Protein AF-P21145-2-F1 (afdb_monomer)

Structure (mmCIF, N/CA/C/O backbone):
data_AF-P21145-2-F1
#
_entry.id   AF-P21145-2-F1
#
loop_
_atom_site.group_PDB
_atom_site.id
_atom_site.type_symbol
_atom_site.label_atom_id
_atom_site.label_alt_id
_atom_site.label_comp_id
_atom_site.label_asym_id
_atom_site.label_entity_id
_atom_site.label_seq_id
_atom_site.pdbx_PDB_ins_code
_atom_site.Cartn_x
_atom_site.Cartn_y
_atom_site.Cartn_z
_atom_site.occupancy
_atom_site.B_iso_or_equiv
_atom_site.auth_seq_id
_atom_site.auth_comp_id
_atom_site.auth_asym_id
_atom_site.auth_atom_id
_atom_site.pdbx_PDB_model_num
ATOM 1 N N . MET A 1 1 ? 45.475 19.733 -25.973 1.00 41.06 1 MET A N 1
ATOM 2 C CA . MET A 1 1 ? 44.174 19.385 -26.577 1.00 41.06 1 MET A CA 1
ATOM 3 C C . MET A 1 1 ? 43.557 18.283 -25.735 1.00 41.06 1 MET A C 1
ATOM 5 O O . MET A 1 1 ? 43.941 17.135 -25.877 1.00 41.06 1 MET A O 1
ATOM 9 N N . ALA A 1 2 ? 42.701 18.649 -24.785 1.00 37.03 2 ALA A N 1
ATOM 10 C CA . ALA A 1 2 ? 41.871 17.708 -24.042 1.00 37.03 2 ALA A CA 1
ATOM 11 C C . ALA A 1 2 ? 40.436 18.191 -24.229 1.00 37.03 2 ALA A C 1
ATOM 13 O O . ALA A 1 2 ? 40.135 19.336 -23.889 1.00 37.03 2 ALA A O 1
ATOM 14 N N . PRO A 1 3 ? 39.598 17.382 -24.880 1.00 44.47 3 PRO A N 1
ATOM 15 C CA . PRO A 1 3 ? 38.417 16.968 -24.147 1.00 44.47 3 PRO A CA 1
ATOM 16 C C . PRO A 1 3 ? 38.019 15.533 -24.494 1.00 44.47 3 PRO A C 1
ATOM 18 O O . PRO A 1 3 ? 37.761 15.193 -25.641 1.00 44.47 3 PRO A O 1
ATOM 21 N N . ALA A 1 4 ? 37.902 14.713 -23.465 1.00 48.12 4 ALA A N 1
ATOM 22 C CA . ALA A 1 4 ? 36.873 13.693 -23.396 1.00 48.12 4 ALA A CA 1
ATOM 23 C C . ALA A 1 4 ? 36.719 13.375 -21.913 1.00 48.12 4 ALA A C 1
ATOM 25 O O . ALA A 1 4 ? 37.253 12.394 -21.403 1.00 48.12 4 ALA A O 1
ATOM 26 N N . ALA A 1 5 ? 36.012 14.255 -21.200 1.00 48.78 5 ALA A N 1
ATOM 27 C CA . ALA A 1 5 ? 35.275 13.797 -20.040 1.00 48.78 5 ALA A CA 1
ATOM 28 C C . ALA A 1 5 ? 34.257 12.806 -20.603 1.00 48.78 5 ALA A C 1
ATOM 30 O O . ALA A 1 5 ? 33.188 13.203 -21.063 1.00 48.78 5 ALA A O 1
ATOM 31 N N . ALA A 1 6 ? 34.653 11.533 -20.676 1.00 48.62 6 ALA A N 1
ATOM 32 C CA . ALA A 1 6 ? 33.723 10.441 -20.831 1.00 48.62 6 ALA A CA 1
ATOM 33 C C . ALA A 1 6 ? 32.781 10.591 -19.646 1.00 48.62 6 ALA A C 1
ATOM 35 O O . ALA A 1 6 ? 33.123 10.284 -18.504 1.00 48.62 6 ALA A O 1
ATOM 36 N N . THR A 1 7 ? 31.641 11.213 -19.922 1.00 48.59 7 THR A N 1
ATOM 37 C CA . THR A 1 7 ? 30.476 11.227 -19.066 1.00 48.59 7 THR A CA 1
ATOM 38 C C . THR A 1 7 ? 30.166 9.753 -18.932 1.00 48.59 7 THR A C 1
ATOM 40 O O . THR A 1 7 ? 29.591 9.145 -19.833 1.00 48.59 7 THR A O 1
ATOM 43 N N . GLY A 1 8 ? 30.705 9.144 -17.876 1.00 44.09 8 GLY A N 1
ATOM 44 C CA . GLY A 1 8 ? 30.305 7.833 -17.427 1.00 44.09 8 GLY A CA 1
ATOM 45 C C . GLY A 1 8 ? 28.841 7.998 -17.106 1.00 44.09 8 GLY A C 1
ATOM 46 O O . GLY A 1 8 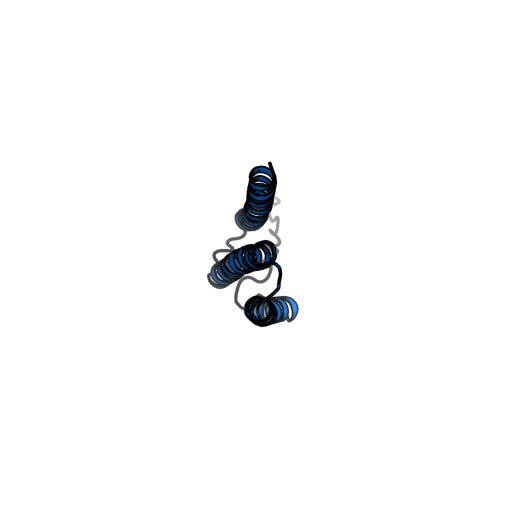? 28.490 8.423 -16.009 1.00 44.09 8 GLY A O 1
ATOM 47 N N . GLY A 1 9 ? 28.011 7.800 -18.127 1.00 46.50 9 GLY A N 1
ATOM 48 C CA . GLY A 1 9 ? 26.595 7.613 -17.988 1.00 46.50 9 GLY A CA 1
ATOM 49 C C . GLY A 1 9 ? 26.480 6.410 -17.087 1.00 46.50 9 GLY A C 1
ATOM 50 O O . GLY A 1 9 ? 26.523 5.272 -17.540 1.00 46.50 9 GLY A O 1
ATOM 51 N N . SER A 1 10 ? 26.395 6.677 -15.792 1.00 46.47 10 SER A N 1
ATOM 52 C CA . SER A 1 10 ? 25.799 5.782 -14.828 1.00 46.47 10 SER A CA 1
ATOM 53 C C . SER A 1 10 ? 24.318 5.746 -15.181 1.00 46.47 10 SER A C 1
ATOM 55 O O . SER A 1 10 ? 23.477 6.288 -14.470 1.00 46.47 10 SER A O 1
ATOM 57 N N . THR A 1 11 ? 24.002 5.183 -16.347 1.00 48.88 11 THR A N 1
ATOM 58 C CA . THR A 1 11 ? 22.667 4.763 -16.728 1.00 48.88 11 THR A CA 1
ATOM 59 C C . THR A 1 11 ? 22.370 3.591 -15.812 1.00 48.88 11 THR A C 1
ATOM 61 O O . THR A 1 11 ? 22.582 2.428 -16.142 1.00 48.88 11 THR A O 1
ATOM 64 N N . LEU A 1 12 ? 21.949 3.926 -14.592 1.00 49.00 12 LEU A N 1
ATOM 65 C CA . LEU A 1 12 ? 21.184 3.023 -13.751 1.00 49.00 12 LEU A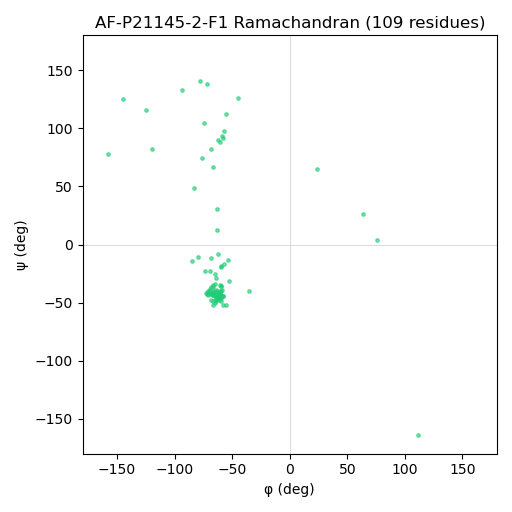 CA 1
ATOM 66 C C . LEU A 1 12 ? 20.116 2.408 -14.667 1.00 49.00 12 LEU A C 1
ATOM 68 O O . LEU A 1 12 ? 19.462 3.170 -15.388 1.00 49.00 12 LEU A O 1
ATOM 72 N N . PRO A 1 13 ? 20.008 1.070 -14.740 1.00 42.84 13 PRO A N 1
ATOM 73 C CA . PRO A 1 13 ? 19.173 0.413 -15.733 1.00 42.84 13 PRO A CA 1
ATOM 74 C C . PRO A 1 13 ? 17.744 0.951 -15.638 1.00 42.84 13 PRO A C 1
ATOM 76 O O . PRO A 1 13 ? 17.060 0.769 -14.634 1.00 42.84 13 PRO A O 1
ATOM 79 N N . SER A 1 14 ? 17.333 1.667 -16.682 1.00 49.34 14 SER A N 1
ATOM 80 C CA . SER A 1 14 ? 16.024 2.286 -16.819 1.00 49.34 14 SER A CA 1
ATOM 81 C C . SER A 1 14 ? 15.090 1.331 -17.564 1.00 49.34 14 SER A C 1
ATOM 83 O O . SER A 1 14 ? 15.454 0.739 -18.580 1.00 49.34 14 SER A O 1
ATOM 85 N N . GLY A 1 15 ? 13.876 1.150 -17.042 1.00 56.75 15 GLY A N 1
ATOM 86 C CA . GLY A 1 15 ? 12.828 0.333 -17.658 1.00 56.75 15 GLY A CA 1
ATOM 87 C C . GLY A 1 15 ? 12.491 -0.947 -16.891 1.00 56.75 15 GLY A C 1
ATOM 88 O O . GLY A 1 15 ? 12.836 -1.114 -15.723 1.00 56.75 15 GLY A O 1
ATOM 89 N N . PHE A 1 16 ? 11.809 -1.870 -17.577 1.00 50.19 16 PHE A N 1
A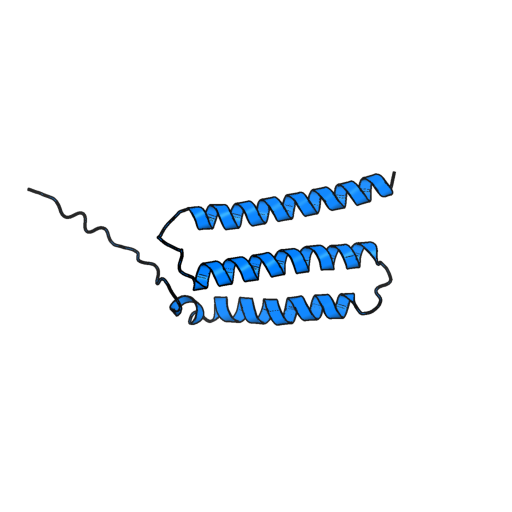TOM 90 C CA . PHE A 1 16 ? 11.267 -3.132 -17.041 1.00 50.19 16 PHE A CA 1
ATOM 91 C C . PHE A 1 16 ? 12.301 -4.016 -16.308 1.00 50.19 16 PHE A C 1
ATOM 93 O O . PHE A 1 16 ? 11.933 -4.947 -15.599 1.00 50.19 16 PHE A O 1
ATOM 100 N N . SER A 1 17 ? 13.599 -3.723 -16.453 1.00 53.72 17 SER A N 1
ATOM 101 C CA . SER A 1 17 ? 14.679 -4.437 -15.774 1.00 53.72 17 SER A CA 1
ATOM 102 C C . SER A 1 17 ? 14.658 -4.276 -14.253 1.00 53.72 17 SER A C 1
ATOM 104 O O . SER A 1 17 ? 15.137 -5.177 -13.569 1.00 53.72 17 SER A O 1
ATOM 106 N N . VAL A 1 18 ? 14.098 -3.203 -13.686 1.00 56.75 18 VAL A N 1
ATOM 107 C CA . VAL A 1 18 ? 14.011 -3.100 -12.215 1.00 56.75 18 VAL A CA 1
ATOM 108 C C . VAL A 1 18 ? 12.945 -4.028 -11.621 1.00 56.75 18 VAL A C 1
ATOM 110 O O . VAL A 1 18 ? 13.173 -4.551 -10.532 1.00 56.75 18 VAL A O 1
ATOM 113 N N . PHE A 1 19 ? 11.934 -4.449 -12.395 1.00 52.31 19 PHE A N 1
ATOM 114 C CA . PHE A 1 19 ? 11.061 -5.572 -12.006 1.00 52.31 19 PHE A CA 1
ATOM 115 C C . PHE A 1 19 ? 11.767 -6.938 -12.000 1.00 52.31 19 PHE A C 1
ATOM 117 O O . PHE A 1 19 ? 11.211 -7.902 -11.480 1.00 52.31 19 PHE A O 1
ATOM 124 N N . THR A 1 20 ? 12.983 -7.059 -12.551 1.00 52.69 20 THR A N 1
ATOM 125 C CA . THR A 1 20 ? 13.777 -8.296 -12.395 1.00 52.69 20 THR A CA 1
ATOM 126 C C . THR A 1 20 ? 14.575 -8.313 -11.098 1.00 52.69 20 THR A C 1
ATOM 128 O O . THR A 1 20 ? 15.040 -9.373 -10.676 1.00 52.69 20 THR A O 1
ATOM 131 N N . THR A 1 21 ? 14.707 -7.166 -10.421 1.00 62.38 21 THR A N 1
ATOM 132 C CA . THR A 1 21 ? 15.243 -7.176 -9.068 1.00 62.38 21 THR A CA 1
ATOM 133 C C . THR A 1 21 ? 14.154 -7.724 -8.154 1.00 62.38 21 THR A C 1
ATOM 135 O O . THR A 1 21 ? 13.176 -7.056 -7.836 1.00 62.38 21 THR A O 1
ATOM 138 N N . LEU A 1 22 ? 14.336 -8.978 -7.734 1.00 65.62 22 LEU A N 1
ATOM 139 C CA . LEU A 1 22 ? 13.522 -9.653 -6.721 1.00 65.62 22 LEU A CA 1
ATOM 140 C C . LEU A 1 22 ? 13.017 -8.748 -5.573 1.00 65.62 22 LEU A C 1
ATOM 142 O O . LEU A 1 22 ? 11.859 -8.927 -5.199 1.00 65.62 22 LEU A O 1
ATOM 146 N N . PRO A 1 23 ? 13.789 -7.785 -5.014 1.00 63.44 23 PRO A N 1
ATOM 147 C CA . PRO A 1 23 ? 13.276 -6.911 -3.955 1.00 63.44 23 PRO A CA 1
ATOM 148 C C . PRO A 1 23 ? 12.078 -6.033 -4.352 1.00 63.44 23 PRO A C 1
ATOM 150 O O . PRO A 1 23 ? 11.155 -5.920 -3.551 1.00 63.44 23 PRO A O 1
ATOM 153 N N . ASP A 1 24 ? 12.052 -5.438 -5.548 1.00 70.50 24 ASP A N 1
ATOM 154 C CA . ASP A 1 24 ? 10.953 -4.541 -5.956 1.00 70.50 24 ASP A CA 1
ATOM 155 C C . ASP A 1 24 ? 9.661 -5.334 -6.199 1.00 70.50 24 ASP A C 1
ATOM 157 O O . ASP A 1 24 ? 8.580 -4.966 -5.735 1.00 70.50 24 ASP A O 1
ATOM 161 N N . LEU A 1 25 ? 9.798 -6.511 -6.824 1.00 71.12 25 LEU A N 1
ATOM 162 C CA . LEU A 1 25 ? 8.679 -7.415 -7.072 1.00 71.12 25 LEU A CA 1
ATOM 163 C C . LEU A 1 25 ? 8.099 -7.997 -5.769 1.00 71.12 25 LEU A C 1
ATOM 165 O O . LEU A 1 25 ? 6.882 -8.105 -5.617 1.00 71.12 25 LEU A O 1
ATOM 169 N N . LEU A 1 26 ? 8.950 -8.369 -4.810 1.00 74.81 26 LEU A N 1
ATOM 170 C CA . LEU A 1 26 ? 8.481 -8.847 -3.509 1.00 74.81 26 LEU A CA 1
ATOM 171 C C . LEU A 1 26 ? 7.824 -7.730 -2.702 1.00 74.81 26 LEU A C 1
ATOM 173 O O . LEU A 1 26 ? 6.817 -7.989 -2.051 1.00 74.81 26 LEU A O 1
ATOM 177 N N . PHE A 1 27 ? 8.335 -6.499 -2.781 1.00 74.31 27 PHE A N 1
ATOM 178 C CA . PHE A 1 27 ? 7.719 -5.364 -2.103 1.00 74.31 27 PHE A CA 1
ATOM 179 C C . PHE A 1 27 ? 6.316 -5.091 -2.642 1.00 74.31 27 PHE A C 1
ATOM 181 O O . PHE A 1 27 ? 5.402 -4.913 -1.847 1.00 74.31 27 PHE A O 1
ATOM 188 N N . ILE A 1 28 ? 6.101 -5.138 -3.964 1.00 73.56 28 ILE A N 1
ATOM 189 C CA . ILE A 1 28 ? 4.751 -4.975 -4.521 1.00 73.56 28 ILE A CA 1
ATOM 190 C C . ILE A 1 28 ? 3.834 -6.142 -4.157 1.00 73.56 28 ILE A C 1
ATOM 192 O O . ILE A 1 28 ? 2.697 -5.902 -3.766 1.00 73.56 28 ILE A O 1
ATOM 196 N N . PHE A 1 29 ? 4.294 -7.394 -4.212 1.00 75.50 29 PHE A N 1
ATOM 197 C CA . PHE A 1 29 ? 3.454 -8.523 -3.804 1.00 75.50 29 PHE A CA 1
ATOM 198 C C . PHE A 1 29 ? 3.076 -8.449 -2.323 1.00 75.50 29 PHE A C 1
ATOM 200 O O . PHE A 1 29 ? 1.895 -8.568 -1.999 1.00 75.50 29 PHE A O 1
ATOM 207 N N . GLU A 1 30 ? 4.039 -8.185 -1.441 1.00 80.00 30 GLU A N 1
ATOM 208 C CA . GLU A 1 30 ? 3.799 -7.947 -0.013 1.00 80.00 30 GLU A CA 1
ATOM 209 C C . GLU A 1 30 ? 2.869 -6.752 0.193 1.00 80.00 30 GLU A C 1
ATOM 211 O O . GLU A 1 30 ? 2.006 -6.764 1.058 1.00 80.00 30 GLU A O 1
ATOM 216 N N . PHE A 1 31 ? 2.975 -5.723 -0.639 1.00 72.94 31 PHE A N 1
ATOM 217 C CA . PHE A 1 31 ? 2.138 -4.546 -0.518 1.00 72.94 31 PHE A CA 1
ATOM 218 C C . PHE A 1 31 ? 0.688 -4.791 -0.961 1.00 72.94 31 PHE A C 1
ATOM 220 O O . PHE A 1 31 ? -0.245 -4.358 -0.284 1.00 72.94 31 PHE A O 1
ATOM 227 N N . ILE A 1 32 ? 0.471 -5.523 -2.059 1.00 79.50 32 ILE A N 1
ATOM 228 C CA . ILE A 1 32 ? -0.873 -5.917 -2.496 1.00 79.50 32 ILE A CA 1
ATOM 229 C C . ILE A 1 32 ? -1.487 -6.887 -1.481 1.00 79.50 32 ILE A C 1
ATOM 231 O O . ILE A 1 32 ? -2.588 -6.640 -0.995 1.00 79.50 32 ILE A O 1
ATOM 235 N N . PHE A 1 33 ? -0.795 -7.968 -1.118 1.00 80.00 33 PHE A N 1
ATOM 236 C CA . PHE A 1 33 ? -1.341 -8.967 -0.195 1.00 80.00 33 PHE A CA 1
ATOM 237 C C . PHE A 1 33 ? -1.426 -8.451 1.248 1.00 80.00 33 PHE A C 1
ATOM 239 O O . PHE A 1 33 ? -2.455 -8.630 1.895 1.00 80.00 33 PHE A O 1
ATOM 246 N N . GLY A 1 34 ? -0.401 -7.754 1.732 1.00 79.88 34 GLY A N 1
ATOM 247 C CA . GLY A 1 34 ? -0.336 -7.137 3.057 1.00 79.88 34 GLY A CA 1
ATOM 248 C C . GLY A 1 34 ? -1.306 -5.964 3.217 1.00 79.88 34 GLY A C 1
ATOM 249 O O . GLY A 1 34 ? -2.026 -5.877 4.209 1.00 79.88 34 GLY A O 1
ATOM 250 N N . GLY A 1 35 ? -1.419 -5.095 2.210 1.00 74.44 35 GLY A N 1
ATOM 251 C CA . GLY A 1 35 ? -2.398 -4.006 2.210 1.00 74.44 35 GLY A CA 1
ATOM 252 C C . GLY A 1 35 ? -3.836 -4.527 2.210 1.00 74.44 35 GLY A C 1
ATOM 253 O O . GLY A 1 35 ? -4.653 -4.096 3.024 1.00 74.44 35 GLY A O 1
ATOM 254 N N . LEU A 1 36 ? -4.145 -5.505 1.351 1.00 71.06 36 LEU A N 1
ATOM 255 C CA . LEU A 1 36 ? -5.475 -6.117 1.294 1.00 71.06 36 LEU A CA 1
ATOM 256 C C . LEU A 1 36 ? -5.805 -6.913 2.557 1.00 71.06 36 LEU A C 1
ATOM 258 O O . LEU A 1 36 ? -6.935 -6.828 3.039 1.00 71.06 36 LEU A O 1
ATOM 262 N N . VAL A 1 37 ? -4.847 -7.657 3.124 1.00 77.75 37 VAL A N 1
ATOM 263 C CA . VAL A 1 37 ? -5.092 -8.398 4.367 1.00 77.75 37 VAL A CA 1
ATOM 264 C C . VAL A 1 37 ? -5.316 -7.439 5.529 1.00 77.75 37 VAL A C 1
ATOM 266 O O . VAL A 1 37 ? -6.201 -7.691 6.333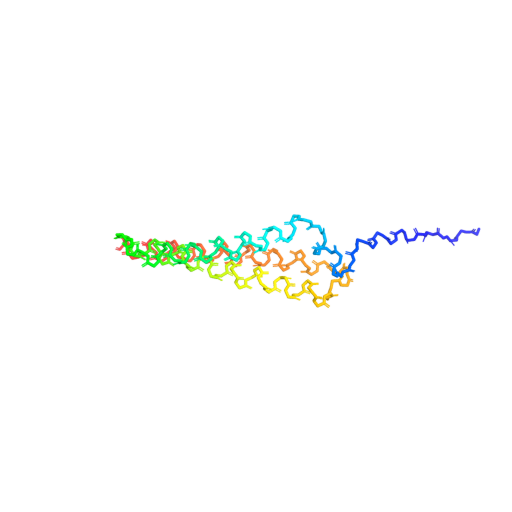 1.00 77.75 37 VAL A O 1
ATOM 269 N N . TRP A 1 38 ? -4.618 -6.301 5.598 1.00 76.12 38 TRP A N 1
ATOM 270 C CA . TRP A 1 38 ? -4.881 -5.287 6.627 1.00 76.12 38 TRP A CA 1
ATOM 271 C C . TRP A 1 38 ? -6.248 -4.629 6.459 1.00 76.12 38 TRP A C 1
ATOM 273 O O . TRP A 1 38 ? -6.922 -4.370 7.454 1.00 76.12 38 TRP A O 1
ATOM 283 N N . ILE A 1 39 ? -6.703 -4.448 5.218 1.00 72.19 39 ILE A N 1
ATOM 284 C CA . ILE A 1 39 ? -8.056 -3.970 4.915 1.00 72.19 39 ILE A CA 1
ATOM 285 C C . ILE A 1 39 ? -9.125 -4.990 5.330 1.00 72.19 39 ILE A C 1
ATOM 287 O O . ILE A 1 39 ? -10.131 -4.627 5.946 1.00 72.19 39 ILE A O 1
ATOM 291 N N . LEU A 1 40 ? -8.899 -6.275 5.054 1.00 72.81 40 LEU A N 1
ATOM 292 C CA . LEU A 1 40 ? -9.792 -7.365 5.456 1.00 72.81 40 LEU A CA 1
ATOM 293 C C . LEU A 1 40 ? -9.808 -7.573 6.975 1.00 72.81 40 LEU A C 1
ATOM 295 O O . LEU A 1 40 ? -10.879 -7.735 7.558 1.00 72.81 40 LEU A O 1
ATOM 299 N N . VAL A 1 41 ? -8.644 -7.519 7.626 1.00 75.25 41 VAL A N 1
ATOM 300 C CA . VAL A 1 41 ? -8.508 -7.610 9.088 1.00 75.25 41 VAL A CA 1
ATOM 301 C C . VAL A 1 41 ? -9.195 -6.424 9.751 1.00 75.25 41 VAL A C 1
ATOM 303 O O . VAL A 1 41 ? -9.928 -6.612 10.716 1.00 75.25 41 VAL A O 1
ATOM 306 N N . ALA A 1 42 ? -9.066 -5.212 9.212 1.00 66.62 42 ALA A N 1
ATOM 307 C CA . ALA A 1 42 ? -9.854 -4.087 9.692 1.00 66.62 42 ALA A CA 1
ATOM 308 C C . ALA A 1 42 ? -11.358 -4.354 9.529 1.00 66.62 42 ALA A C 1
ATOM 310 O O . ALA A 1 42 ? -12.118 -4.120 10.458 1.00 66.62 42 ALA A O 1
ATOM 311 N N . SER A 1 43 ? -11.810 -4.915 8.404 1.00 68.50 43 SER A N 1
ATOM 312 C CA . SER A 1 43 ? -13.227 -5.264 8.224 1.00 68.50 43 SER A CA 1
ATOM 313 C C . SER A 1 43 ? -13.761 -6.267 9.260 1.00 68.50 43 SER A C 1
ATOM 315 O O . SER A 1 43 ? -14.978 -6.344 9.445 1.00 68.50 43 SER A O 1
ATOM 317 N N . SER A 1 44 ? -12.897 -7.013 9.960 1.00 73.12 44 SER A N 1
ATOM 318 C CA . SER A 1 44 ? -13.295 -7.865 11.082 1.00 73.12 44 SER A CA 1
ATOM 319 C C . SER A 1 44 ? -13.566 -7.032 12.342 1.00 73.12 44 SER A C 1
ATOM 321 O O . SER A 1 44 ? -12.752 -6.994 13.249 1.00 73.12 4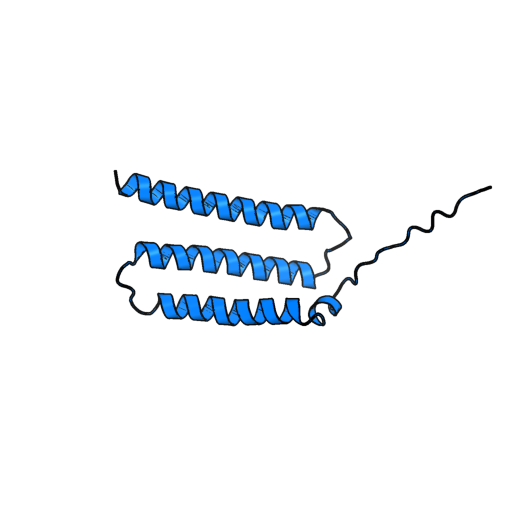4 SER A O 1
ATOM 323 N N . LEU A 1 45 ? -14.704 -6.323 12.368 1.00 64.62 45 LEU A N 1
ATOM 324 C CA . LEU A 1 45 ? -15.385 -5.764 13.555 1.00 64.62 45 LEU A CA 1
ATOM 325 C C . LEU A 1 45 ? -14.464 -5.529 14.779 1.00 64.62 45 LEU A C 1
ATOM 327 O O . LEU A 1 45 ? -14.617 -6.186 15.812 1.00 64.62 45 LEU A O 1
ATOM 331 N N . VAL A 1 46 ? -13.483 -4.623 14.679 1.00 64.06 46 VAL A N 1
ATOM 332 C CA . VAL A 1 46 ? -12.580 -4.344 15.805 1.00 64.06 46 VAL A CA 1
ATOM 333 C C . VAL A 1 46 ? -13.319 -3.444 16.808 1.00 64.06 46 VAL A C 1
ATOM 335 O O . VAL A 1 46 ? -14.012 -2.514 16.391 1.00 64.06 46 VAL A O 1
ATOM 338 N N . PRO A 1 47 ? -13.159 -3.641 18.133 1.00 70.44 47 PRO A N 1
ATOM 339 C CA . PRO A 1 47 ? -13.854 -2.847 19.155 1.00 70.44 47 PRO A CA 1
ATOM 340 C C . PRO A 1 47 ? -13.635 -1.322 19.088 1.00 70.44 47 PRO A C 1
ATOM 342 O O . PRO A 1 47 ? -14.392 -0.569 19.697 1.00 70.44 47 PRO A O 1
ATOM 345 N N . TRP A 1 48 ? -12.609 -0.849 18.368 1.00 70.44 48 TRP A N 1
ATOM 346 C CA . TRP A 1 48 ? -12.174 0.551 18.340 1.00 70.44 48 TRP A CA 1
ATOM 347 C C . TRP A 1 48 ? -12.257 1.148 16.920 1.00 70.44 48 TRP A C 1
ATOM 349 O O . TRP A 1 48 ? -11.238 1.237 16.226 1.00 70.44 48 TRP A O 1
ATOM 359 N N . PRO A 1 49 ? -13.442 1.613 16.474 1.00 72.50 49 PRO A N 1
ATOM 360 C CA . PRO A 1 49 ? -13.676 1.999 15.077 1.00 72.50 49 PRO A CA 1
ATOM 361 C C . PRO A 1 49 ? -12.839 3.199 14.607 1.00 72.50 49 PRO A C 1
ATOM 363 O O . PRO A 1 49 ? -12.501 3.287 13.429 1.00 72.50 49 PRO A O 1
ATOM 366 N N . LEU A 1 50 ? -12.460 4.115 15.507 1.00 71.50 50 LEU A N 1
ATOM 367 C CA . LEU A 1 50 ? -11.679 5.305 15.144 1.00 71.50 50 LEU A CA 1
ATOM 368 C C . LEU A 1 50 ? -10.226 4.962 14.776 1.00 71.50 50 LEU A C 1
ATOM 370 O O . LEU A 1 50 ? -9.710 5.454 13.776 1.00 71.50 50 LEU A O 1
ATOM 374 N N . VAL A 1 51 ? -9.582 4.090 15.558 1.00 75.44 51 VAL A N 1
ATOM 375 C CA . VAL A 1 51 ? -8.206 3.633 15.293 1.00 75.44 51 VAL A CA 1
ATOM 376 C C . VAL A 1 51 ? -8.181 2.728 14.067 1.00 75.44 51 VAL A C 1
ATOM 378 O O . VAL A 1 51 ? -7.299 2.852 13.224 1.00 75.44 51 VAL A O 1
ATOM 381 N N . GLN A 1 52 ? -9.187 1.865 13.928 1.00 76.31 52 GLN A N 1
ATOM 382 C CA . GLN A 1 52 ? -9.349 1.026 12.748 1.00 76.31 52 GLN A CA 1
ATOM 383 C C . GLN A 1 52 ? -9.492 1.874 11.473 1.00 76.31 52 GLN A C 1
ATOM 385 O O . GLN A 1 52 ? -8.767 1.650 10.507 1.00 76.31 52 GLN A O 1
ATOM 390 N N . GLY A 1 53 ? -10.367 2.887 11.480 1.00 78.06 53 GLY A N 1
ATOM 391 C CA . GLY A 1 53 ? -10.521 3.821 10.362 1.00 78.06 53 GLY A CA 1
ATOM 392 C C . GLY A 1 53 ? -9.238 4.597 10.050 1.00 78.06 53 GLY A C 1
ATOM 393 O O . GLY A 1 53 ? -8.936 4.835 8.883 1.00 78.06 53 GLY A O 1
ATOM 394 N N . TRP A 1 54 ? -8.448 4.933 11.072 1.00 76.75 54 TRP A N 1
ATOM 395 C CA . TRP A 1 54 ? -7.150 5.583 10.901 1.00 76.75 54 TRP A CA 1
ATOM 396 C C . TRP A 1 54 ? -6.130 4.692 10.185 1.00 76.75 54 TRP A C 1
ATOM 398 O O . TRP A 1 54 ? -5.541 5.117 9.192 1.00 76.75 54 TRP A O 1
ATOM 408 N N . VAL A 1 55 ? -5.963 3.447 10.641 1.00 78.44 55 VAL A N 1
ATOM 409 C CA . VAL A 1 55 ? -5.071 2.473 9.990 1.00 78.44 55 VAL A CA 1
ATOM 410 C C . VAL A 1 55 ? -5.494 2.272 8.536 1.00 78.44 55 VAL A C 1
ATOM 412 O O . VAL A 1 55 ? -4.662 2.351 7.639 1.00 78.44 55 VAL A O 1
ATOM 415 N N . MET A 1 56 ? -6.799 2.135 8.290 1.00 81.25 56 MET A N 1
ATOM 416 C CA . MET A 1 56 ? -7.361 2.003 6.946 1.00 81.25 56 MET A CA 1
ATOM 417 C C . MET A 1 56 ? -7.064 3.200 6.052 1.00 81.25 56 MET A C 1
ATOM 419 O O . MET A 1 56 ? -6.649 3.031 4.907 1.00 81.25 56 MET A O 1
ATOM 423 N N . PHE A 1 57 ? -7.248 4.411 6.571 1.00 80.75 57 PHE A N 1
ATOM 424 C CA . PHE A 1 57 ? -6.979 5.633 5.828 1.00 80.75 57 PHE A CA 1
ATOM 425 C C . PHE A 1 57 ? -5.501 5.724 5.419 1.00 80.75 57 PHE A C 1
ATOM 427 O O . PHE A 1 57 ? -5.196 5.967 4.249 1.00 80.75 57 PHE A O 1
ATOM 434 N N . VAL A 1 58 ? -4.583 5.478 6.362 1.00 80.69 58 VAL A N 1
ATOM 435 C CA . VAL A 1 58 ? -3.135 5.497 6.099 1.00 80.69 58 VAL A CA 1
ATOM 436 C C . VAL A 1 58 ? -2.753 4.417 5.087 1.00 80.69 58 VAL A C 1
ATOM 438 O O . VAL A 1 58 ? -2.002 4.699 4.154 1.00 80.69 58 VAL A O 1
ATOM 441 N N . SER A 1 59 ? -3.301 3.206 5.218 1.00 79.88 59 SER A N 1
ATOM 442 C CA . SER A 1 59 ? -3.045 2.102 4.289 1.00 79.88 59 SER A CA 1
ATOM 443 C C . SER A 1 59 ? -3.533 2.402 2.873 1.00 79.88 59 SER A C 1
ATOM 445 O O . SER A 1 59 ? -2.782 2.182 1.928 1.00 79.88 59 SER A O 1
ATOM 447 N N . VAL A 1 60 ? -4.740 2.951 2.703 1.00 78.88 60 VAL A N 1
ATOM 448 C CA . VAL A 1 60 ? -5.283 3.302 1.377 1.00 78.88 60 VAL A CA 1
ATOM 449 C C . VAL A 1 60 ? -4.480 4.427 0.728 1.00 78.88 60 VAL A C 1
ATOM 451 O O . VAL A 1 60 ? -4.155 4.337 -0.455 1.00 78.88 60 VAL A O 1
ATOM 454 N N . PHE A 1 61 ? -4.110 5.466 1.484 1.00 80.94 61 PHE A N 1
ATOM 455 C CA . PHE A 1 61 ? -3.277 6.547 0.953 1.00 80.94 61 PHE A CA 1
ATOM 456 C C . PHE A 1 61 ? -1.900 6.029 0.527 1.00 80.94 61 PHE A C 1
ATOM 458 O O . PHE A 1 61 ? -1.437 6.319 -0.578 1.00 80.94 61 PHE A O 1
ATOM 465 N N . CYS A 1 62 ? -1.286 5.196 1.370 1.00 78.94 62 CYS A N 1
ATOM 466 C CA . CYS A 1 62 ? -0.037 4.525 1.038 1.00 78.94 62 CYS A CA 1
ATOM 467 C C . CYS A 1 62 ? -0.180 3.640 -0.202 1.00 78.94 62 CYS A C 1
ATOM 469 O O . CYS A 1 62 ? 0.712 3.592 -1.047 1.00 78.94 62 CYS A O 1
ATOM 471 N N . PHE A 1 63 ? -1.343 3.014 -0.373 1.00 81.00 63 PHE A N 1
ATOM 472 C CA . PHE A 1 63 ? -1.621 2.143 -1.504 1.00 81.00 63 PHE A CA 1
ATOM 473 C C . PHE A 1 63 ? -1.726 2.853 -2.830 1.00 81.00 63 PHE A C 1
ATOM 475 O O . PHE A 1 63 ? -1.078 2.456 -3.804 1.00 81.00 63 PHE A O 1
ATOM 482 N N . VAL A 1 64 ? -2.482 3.941 -2.859 1.00 80.69 64 VAL A N 1
ATOM 483 C CA . VAL A 1 64 ? -2.589 4.777 -4.050 1.00 80.69 64 VAL A CA 1
ATOM 484 C C . VAL A 1 64 ? -1.224 5.359 -4.410 1.00 80.69 64 VAL A C 1
ATOM 486 O O . VAL A 1 64 ? -0.853 5.349 -5.583 1.00 80.69 64 VAL A O 1
ATOM 489 N N . ALA A 1 65 ? -0.447 5.809 -3.425 1.00 79.25 65 ALA A N 1
ATOM 490 C CA . ALA A 1 65 ? 0.865 6.391 -3.669 1.00 79.25 65 ALA A CA 1
ATOM 491 C C . ALA A 1 65 ? 1.882 5.379 -4.206 1.00 79.25 65 ALA A C 1
ATOM 493 O O . ALA A 1 65 ? 2.499 5.647 -5.233 1.00 79.25 65 ALA A O 1
ATOM 494 N N . THR A 1 66 ? 2.016 4.206 -3.582 1.00 77.12 66 THR A N 1
ATOM 495 C CA . THR A 1 66 ? 2.903 3.135 -4.068 1.00 77.12 66 THR A CA 1
ATOM 496 C C . THR A 1 66 ? 2.508 2.705 -5.478 1.00 77.12 66 THR A C 1
ATOM 498 O O . THR A 1 66 ? 3.361 2.627 -6.357 1.00 77.12 66 THR A O 1
ATOM 501 N N . THR A 1 67 ? 1.210 2.534 -5.743 1.00 80.38 67 THR A N 1
ATOM 502 C CA . THR A 1 67 ? 0.711 2.212 -7.090 1.00 80.38 67 THR A CA 1
ATOM 503 C C . THR A 1 67 ? 1.042 3.317 -8.094 1.00 80.38 67 THR A C 1
ATOM 505 O O . THR A 1 67 ? 1.484 3.032 -9.203 1.00 80.38 67 THR A O 1
ATOM 508 N N . THR A 1 68 ? 0.879 4.585 -7.712 1.00 78.81 68 THR A N 1
ATOM 509 C CA . THR A 1 68 ? 1.200 5.733 -8.574 1.00 78.81 68 THR A CA 1
ATOM 510 C C . THR A 1 68 ? 2.692 5.804 -8.867 1.00 78.81 68 THR A C 1
ATOM 512 O O . THR A 1 68 ? 3.070 6.002 -10.019 1.00 78.81 68 THR A O 1
ATOM 515 N N . LEU A 1 69 ? 3.544 5.600 -7.858 1.00 74.75 69 LEU A N 1
ATOM 516 C CA . LEU A 1 69 ? 4.992 5.545 -8.033 1.00 74.75 69 LEU A CA 1
ATOM 517 C C . LEU A 1 69 ? 5.384 4.403 -8.968 1.00 74.75 69 LEU A C 1
ATOM 519 O O . LEU A 1 69 ? 6.181 4.634 -9.867 1.00 74.75 69 LEU A O 1
ATOM 523 N N . ILE A 1 70 ? 4.774 3.223 -8.830 1.00 74.25 70 ILE A N 1
ATOM 524 C CA . ILE A 1 70 ? 5.011 2.074 -9.715 1.00 74.25 70 ILE A CA 1
ATOM 525 C C . ILE A 1 70 ? 4.566 2.370 -11.147 1.00 74.25 70 ILE A C 1
ATOM 527 O O . ILE A 1 70 ? 5.312 2.098 -12.081 1.00 74.25 70 ILE A O 1
ATOM 531 N N . ILE A 1 71 ? 3.385 2.956 -11.353 1.00 78.00 71 ILE A N 1
ATOM 532 C CA . ILE A 1 71 ? 2.916 3.341 -12.694 1.00 78.00 71 ILE A CA 1
ATOM 533 C C . ILE A 1 71 ? 3.863 4.370 -13.311 1.00 78.00 71 ILE A C 1
ATOM 535 O O . ILE A 1 71 ? 4.268 4.220 -14.462 1.00 78.00 71 ILE A O 1
ATOM 539 N N . LEU A 1 72 ? 4.250 5.395 -12.550 1.00 75.19 72 LEU A N 1
ATOM 540 C CA . LEU A 1 72 ? 5.188 6.411 -13.017 1.00 75.19 72 LEU A CA 1
ATOM 541 C C . LEU A 1 72 ? 6.536 5.775 -13.377 1.00 75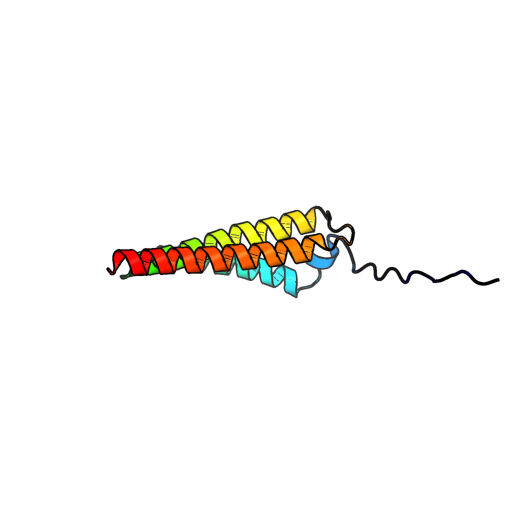.19 72 LEU A C 1
ATOM 543 O O . LEU A 1 72 ? 7.135 6.116 -14.398 1.00 75.19 72 LEU A O 1
ATOM 547 N N . TYR A 1 73 ? 6.973 4.812 -12.567 1.00 70.38 73 TYR A N 1
ATOM 548 C CA . TYR A 1 73 ? 8.183 4.033 -12.773 1.00 70.38 73 TYR A CA 1
ATOM 549 C C . TYR A 1 73 ? 8.114 3.177 -14.051 1.00 70.38 73 TYR A C 1
ATOM 551 O O . TYR A 1 73 ? 9.049 3.211 -14.849 1.00 70.38 73 TYR A O 1
ATOM 559 N N . ILE A 1 74 ? 6.984 2.500 -14.311 1.00 69.56 74 ILE A N 1
ATOM 560 C CA . ILE A 1 74 ? 6.710 1.743 -15.551 1.00 69.56 74 ILE A CA 1
ATOM 561 C C . ILE A 1 74 ? 6.747 2.652 -16.776 1.00 69.56 74 ILE A C 1
ATOM 563 O O . ILE A 1 74 ? 7.350 2.291 -17.785 1.00 69.56 74 ILE A O 1
ATOM 567 N N . ILE A 1 75 ? 6.109 3.826 -16.696 1.00 77.06 75 ILE A N 1
ATOM 568 C CA . ILE A 1 75 ? 6.091 4.805 -17.793 1.00 77.06 75 ILE A CA 1
ATOM 569 C C . ILE A 1 75 ? 7.519 5.244 -18.142 1.00 77.06 75 ILE A C 1
ATOM 571 O O . ILE A 1 75 ? 7.761 5.734 -19.242 1.00 77.06 75 ILE A O 1
ATOM 575 N N . GLY A 1 76 ? 8.490 5.041 -17.244 1.00 65.94 76 GLY A N 1
ATOM 576 C CA . GLY A 1 76 ? 9.876 5.360 -17.535 1.00 65.94 76 GLY A CA 1
ATOM 577 C C . GLY A 1 76 ? 10.060 6.856 -17.759 1.00 65.94 76 GLY A C 1
ATOM 578 O O . GLY A 1 76 ? 11.037 7.258 -18.384 1.00 65.94 76 GLY A O 1
ATOM 579 N N . ALA A 1 77 ? 9.192 7.699 -17.177 1.00 62.09 77 ALA A N 1
ATOM 580 C CA . ALA A 1 77 ? 9.367 9.156 -17.119 1.00 62.09 77 ALA A CA 1
ATOM 581 C C . ALA A 1 77 ? 10.619 9.564 -16.303 1.00 62.09 77 ALA A C 1
ATOM 583 O O . ALA A 1 77 ? 10.794 10.716 -15.910 1.00 62.09 77 ALA A O 1
ATOM 584 N N . HIS A 1 78 ? 11.488 8.595 -16.001 1.00 60.28 78 HIS A N 1
ATOM 585 C CA . HIS A 1 78 ? 12.656 8.659 -15.147 1.00 60.28 78 HIS A CA 1
ATOM 586 C C . HIS A 1 78 ? 13.853 9.203 -15.909 1.00 60.28 78 HIS A C 1
ATOM 588 O O . HIS A 1 78 ? 14.923 8.613 -15.864 1.00 60.28 78 HIS A O 1
ATOM 594 N N . GLY A 1 79 ? 13.681 10.319 -16.621 1.00 60.88 79 GLY A N 1
ATOM 595 C CA . GLY A 1 79 ? 14.710 10.953 -17.454 1.00 60.88 79 GLY A CA 1
ATOM 596 C C . GLY A 1 79 ? 15.952 11.463 -16.703 1.00 60.88 79 GLY A C 1
ATOM 597 O O . GLY A 1 79 ? 16.523 12.462 -17.111 1.00 60.88 79 GLY A O 1
ATOM 598 N N . GLY A 1 80 ? 16.359 10.833 -15.595 1.00 60.69 80 GLY A N 1
ATOM 599 C CA . GLY A 1 80 ? 17.456 11.243 -14.719 1.00 60.69 80 GLY A CA 1
ATOM 600 C C . GLY A 1 80 ? 17.114 12.431 -13.820 1.00 60.69 80 GLY A C 1
ATOM 601 O O . GLY A 1 80 ? 17.975 12.929 -13.103 1.00 60.69 80 GLY A O 1
ATOM 602 N N . GLU A 1 81 ? 15.868 12.895 -13.866 1.00 63.66 81 GLU A N 1
ATOM 603 C CA . GLU A 1 81 ? 15.428 14.119 -13.210 1.00 63.66 81 GLU A CA 1
ATOM 604 C C . GLU A 1 81 ? 15.376 13.938 -11.686 1.00 63.66 81 GLU A C 1
ATOM 606 O O . GLU A 1 81 ? 14.866 12.951 -11.172 1.00 63.66 81 GLU A O 1
ATOM 611 N N . THR A 1 82 ? 15.830 14.922 -10.917 1.00 68.31 82 THR A N 1
ATOM 612 C CA . THR A 1 82 ? 15.732 14.927 -9.441 1.00 68.31 82 THR A CA 1
ATOM 613 C C . THR A 1 82 ? 14.289 14.920 -8.918 1.00 68.31 82 THR A C 1
ATOM 615 O O . THR A 1 82 ? 14.062 14.731 -7.719 1.00 68.31 82 THR A O 1
ATOM 618 N N . SER A 1 83 ? 13.308 15.072 -9.812 1.00 72.25 83 SER A N 1
ATOM 619 C CA . SER A 1 83 ? 11.873 15.080 -9.531 1.00 72.25 83 SER A CA 1
ATOM 620 C C . SER A 1 83 ? 11.405 13.854 -8.746 1.00 72.25 83 SER A C 1
ATOM 622 O O . SER A 1 83 ? 10.531 13.990 -7.899 1.00 72.25 83 SER A O 1
ATOM 624 N N . TRP A 1 84 ? 12.022 12.682 -8.916 1.00 70.19 84 TRP A N 1
ATOM 625 C CA . TRP A 1 84 ? 11.674 11.474 -8.150 1.00 70.19 84 TRP A CA 1
ATOM 626 C C . TRP A 1 84 ? 11.930 11.617 -6.659 1.00 70.19 84 TRP A C 1
ATOM 628 O O . TRP A 1 84 ? 11.091 11.225 -5.851 1.00 70.19 84 TRP A O 1
ATOM 638 N N . VAL A 1 85 ? 13.057 12.225 -6.287 1.00 75.44 85 VAL A N 1
ATOM 639 C CA . VAL A 1 85 ? 13.364 12.510 -4.881 1.00 75.44 85 VAL A CA 1
ATOM 640 C C . VAL A 1 85 ? 12.338 13.495 -4.330 1.00 75.44 85 VAL A C 1
ATOM 642 O O . VAL A 1 85 ? 11.858 13.317 -3.214 1.00 75.44 85 VAL A O 1
ATOM 645 N N . THR A 1 86 ? 11.932 14.487 -5.128 1.00 80.19 86 THR A N 1
ATOM 646 C CA . THR A 1 86 ? 10.857 15.418 -4.766 1.00 80.19 86 THR A CA 1
ATOM 647 C C . THR A 1 86 ? 9.512 14.715 -4.601 1.00 80.19 86 THR A C 1
ATOM 649 O O . THR A 1 86 ? 8.789 15.053 -3.671 1.00 80.19 86 THR A O 1
ATOM 652 N N . LEU A 1 87 ? 9.172 13.738 -5.447 1.00 79.69 87 LEU A N 1
ATOM 653 C CA . LEU A 1 87 ? 7.933 12.959 -5.332 1.00 79.69 87 LEU A CA 1
ATOM 654 C C . LEU A 1 87 ? 7.925 12.077 -4.082 1.00 79.69 87 LEU A C 1
ATOM 656 O O . LEU A 1 87 ? 6.932 12.038 -3.363 1.00 79.69 87 LEU A O 1
ATOM 660 N N . VAL A 1 88 ? 9.038 11.405 -3.783 1.00 81.19 88 VAL A N 1
ATOM 661 C CA . VAL A 1 88 ? 9.173 10.626 -2.545 1.00 81.19 88 VAL A CA 1
ATOM 662 C C . VAL A 1 88 ? 9.094 11.553 -1.332 1.00 81.19 88 VAL A C 1
ATOM 664 O O . VAL A 1 88 ? 8.375 11.266 -0.378 1.00 81.19 88 VAL A O 1
ATOM 667 N N . PHE A 1 89 ? 9.772 12.701 -1.370 1.00 82.56 89 PHE A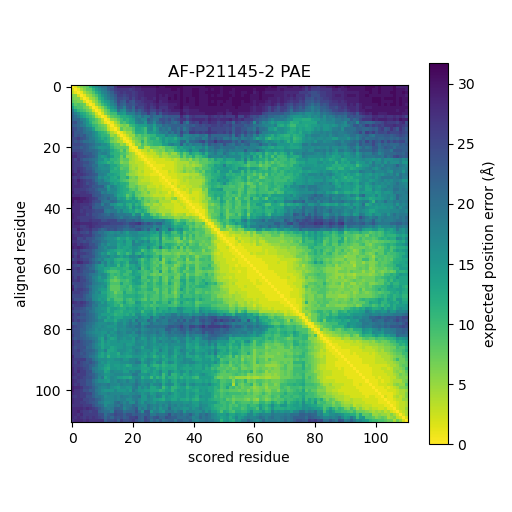 N 1
ATOM 668 C CA . PHE A 1 89 ? 9.732 13.679 -0.285 1.00 82.56 89 PHE A CA 1
ATOM 669 C C . PHE A 1 89 ? 8.335 14.278 -0.085 1.00 82.56 89 PHE A C 1
ATOM 671 O O . PHE A 1 89 ? 7.862 14.358 1.048 1.00 82.56 89 PHE A O 1
ATOM 678 N N . SER A 1 90 ? 7.647 14.669 -1.160 1.00 83.69 90 SER A N 1
ATOM 679 C CA . SER A 1 90 ? 6.286 15.209 -1.088 1.00 83.69 90 SER A CA 1
ATOM 680 C C . SER A 1 90 ? 5.298 14.160 -0.583 1.00 83.69 90 SER A C 1
ATOM 682 O O . SER A 1 90 ? 4.394 14.481 0.188 1.00 83.69 90 SER A O 1
ATOM 684 N N . TYR A 1 91 ? 5.510 12.889 -0.921 1.00 81.75 91 TYR A N 1
ATOM 685 C CA . TYR A 1 91 ? 4.744 11.783 -0.368 1.00 81.75 91 TYR A CA 1
ATOM 686 C C . TYR A 1 91 ? 4.952 11.623 1.147 1.00 81.75 91 TYR A C 1
ATOM 688 O O . TYR A 1 91 ? 3.981 11.588 1.901 1.00 81.75 91 TYR A O 1
ATOM 696 N N . ILE A 1 92 ? 6.198 11.614 1.630 1.00 82.94 92 ILE A N 1
ATOM 697 C CA . ILE A 1 92 ? 6.472 11.574 3.077 1.00 82.94 92 ILE A CA 1
ATOM 698 C C . ILE A 1 92 ? 5.880 12.803 3.781 1.00 82.94 92 ILE A C 1
ATOM 700 O O . ILE A 1 92 ? 5.270 12.673 4.841 1.00 82.94 92 ILE A O 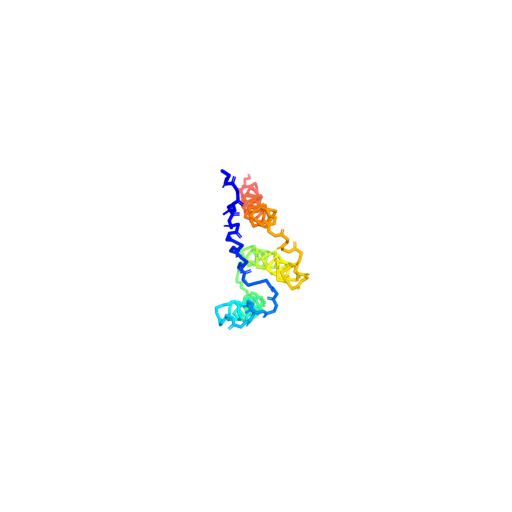1
ATOM 704 N N . ALA A 1 93 ? 5.998 13.990 3.184 1.00 88.00 93 ALA A N 1
ATOM 705 C CA . ALA A 1 93 ? 5.441 15.220 3.736 1.00 88.00 93 ALA A CA 1
ATOM 706 C C . ALA A 1 93 ? 3.908 15.176 3.830 1.00 88.00 93 ALA A C 1
ATOM 708 O O . ALA A 1 93 ? 3.347 15.541 4.863 1.00 88.00 93 ALA A O 1
ATOM 709 N N . THR A 1 94 ? 3.224 14.699 2.787 1.00 85.50 94 THR A N 1
ATOM 710 C CA . THR A 1 94 ? 1.759 14.548 2.793 1.00 85.50 94 THR A CA 1
ATOM 711 C C . THR A 1 94 ? 1.311 13.511 3.816 1.00 85.50 94 THR A C 1
ATOM 713 O O . THR A 1 94 ? 0.386 13.788 4.576 1.00 85.50 94 THR A O 1
ATOM 716 N N . LEU A 1 95 ? 2.008 12.377 3.934 1.00 81.94 95 LEU A N 1
ATOM 717 C CA . LEU A 1 95 ? 1.753 11.397 4.991 1.00 81.94 95 LEU A CA 1
ATOM 718 C C . LEU A 1 95 ? 1.893 12.001 6.390 1.00 81.94 95 LEU A C 1
ATOM 720 O O . LEU A 1 95 ? 0.974 11.885 7.199 1.00 81.94 95 LEU A O 1
ATOM 724 N N . LEU A 1 96 ? 3.014 12.668 6.678 1.00 86.88 96 LEU A N 1
ATOM 725 C CA . LEU A 1 96 ? 3.252 13.307 7.976 1.00 86.88 96 LEU A CA 1
ATOM 726 C C . LEU A 1 96 ? 2.198 14.372 8.284 1.00 86.88 96 LEU A C 1
ATOM 728 O O . LEU A 1 96 ? 1.723 14.461 9.417 1.00 86.88 96 LEU A O 1
ATOM 732 N N . TYR A 1 97 ? 1.799 15.151 7.278 1.00 87.62 97 TYR A N 1
ATOM 733 C CA . TYR A 1 97 ? 0.749 16.150 7.422 1.00 87.62 97 TYR A CA 1
ATOM 734 C C . TYR A 1 97 ? -0.597 15.511 7.761 1.00 87.62 97 TYR A C 1
ATOM 736 O O . TYR A 1 97 ? -1.278 15.979 8.671 1.00 87.62 97 TYR A O 1
ATOM 744 N N . VAL A 1 98 ? -0.975 14.419 7.092 1.00 84.94 98 VAL A N 1
ATOM 745 C CA . VAL A 1 98 ? -2.246 13.748 7.383 1.00 84.94 98 VAL A CA 1
ATOM 746 C C . VAL A 1 98 ? -2.222 13.067 8.754 1.00 84.94 98 VAL A C 1
ATOM 748 O O . VAL A 1 98 ? -3.204 13.158 9.490 1.00 84.94 98 VAL A O 1
ATOM 751 N N . VAL A 1 99 ? -1.093 12.471 9.154 1.00 85.69 99 VAL A N 1
ATOM 752 C CA . VAL A 1 99 ? -0.878 11.971 10.527 1.00 85.69 99 VAL A CA 1
ATOM 753 C C . VAL A 1 99 ? -1.112 13.086 11.534 1.00 85.69 99 VAL A C 1
ATOM 755 O O . VAL A 1 99 ? -1.929 12.936 12.441 1.00 85.69 99 VAL A O 1
ATOM 758 N N . HIS A 1 100 ? -0.468 14.234 11.346 1.00 87.38 100 HIS A N 1
ATOM 759 C CA . HIS A 1 100 ? -0.656 15.386 12.219 1.00 87.38 100 HIS A CA 1
ATOM 760 C C . HIS A 1 100 ? -2.113 15.871 12.240 1.00 87.38 100 HIS A C 1
ATOM 762 O O . HIS A 1 100 ? -2.664 16.115 13.313 1.00 87.38 100 HIS A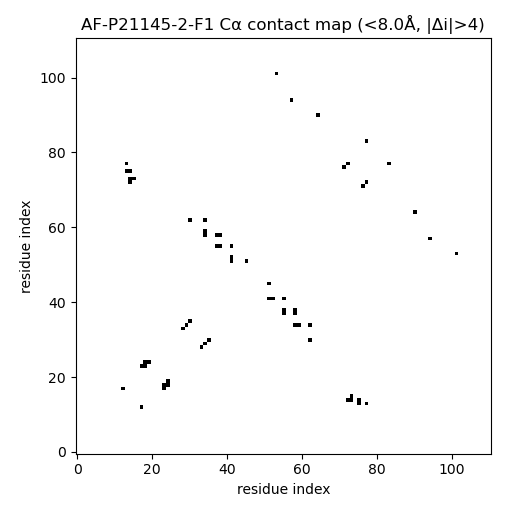 O 1
ATOM 768 N N . ALA A 1 101 ? -2.754 15.985 11.074 1.00 85.75 101 ALA A N 1
ATOM 769 C CA . ALA A 1 101 ? -4.128 16.455 10.951 1.00 85.75 101 ALA A CA 1
ATOM 770 C C . ALA A 1 101 ? -5.108 15.543 11.700 1.00 85.75 101 ALA A C 1
ATOM 772 O O . ALA A 1 101 ? -5.951 16.036 12.446 1.00 85.75 101 ALA A O 1
ATOM 773 N N . VAL A 1 102 ? -4.974 14.220 11.581 1.00 82.62 102 VAL A N 1
ATOM 774 C CA . VAL A 1 102 ? -5.860 13.292 12.297 1.00 82.62 102 VAL A CA 1
ATOM 775 C C . VAL A 1 102 ? -5.582 13.279 13.795 1.00 82.62 102 VAL A C 1
ATOM 777 O O . VAL A 1 102 ? -6.531 13.316 14.576 1.00 82.62 102 VAL A O 1
ATOM 780 N N . PHE A 1 103 ? -4.319 13.318 14.225 1.00 82.56 103 PHE A N 1
ATOM 781 C CA . PHE A 1 103 ? -4.001 13.493 15.647 1.00 82.56 103 PHE A CA 1
ATOM 782 C C . PHE A 1 103 ? -4.587 14.796 16.207 1.00 82.56 103 PHE A C 1
ATOM 784 O O . PHE A 1 103 ? -5.117 14.800 17.319 1.00 82.56 103 PHE A O 1
ATOM 791 N N . SER A 1 104 ? -4.557 15.879 15.428 1.00 84.00 104 SER A N 1
ATOM 792 C CA . SER A 1 104 ? -5.179 17.158 15.781 1.00 84.00 104 SER A CA 1
ATOM 793 C C . SER A 1 104 ? -6.705 17.040 15.900 1.00 84.00 104 SER A C 1
ATOM 795 O O . SER A 1 104 ? -7.284 17.509 16.879 1.00 84.00 104 SER A O 1
ATOM 797 N N . LEU A 1 105 ? -7.365 16.324 14.983 1.00 79.75 105 LEU A N 1
ATOM 798 C CA . LEU A 1 105 ? -8.808 16.057 15.060 1.00 79.75 105 LEU A CA 1
ATOM 799 C C . LEU A 1 105 ? -9.187 15.202 16.279 1.00 79.75 105 LEU A C 1
ATOM 801 O O . LEU A 1 105 ? -10.177 15.497 16.950 1.00 79.75 105 LEU A O 1
ATOM 805 N N . ILE A 1 106 ? -8.405 14.167 16.600 1.00 81.31 106 ILE A N 1
ATOM 806 C CA . ILE A 1 106 ? -8.621 13.331 17.793 1.00 81.31 106 ILE A CA 1
ATOM 807 C C . ILE A 1 106 ? -8.446 14.171 19.063 1.00 81.31 106 ILE A C 1
ATOM 809 O O . ILE A 1 106 ? -9.283 14.107 19.963 1.00 81.31 106 ILE A O 1
ATOM 813 N N . ARG A 1 107 ? -7.388 14.992 19.122 1.00 81.12 107 ARG A N 1
ATOM 814 C CA . ARG A 1 107 ? -7.125 15.931 20.224 1.00 81.12 107 ARG A CA 1
ATOM 815 C C . ARG A 1 107 ? -8.283 16.911 20.407 1.00 81.12 107 ARG A C 1
ATOM 817 O O . ARG A 1 107 ? -8.681 17.129 21.546 1.00 81.12 107 ARG A O 1
ATOM 824 N N . TRP A 1 108 ? -8.815 17.474 19.319 1.00 78.94 108 TRP A N 1
ATOM 825 C CA . TRP A 1 108 ? -9.943 18.407 19.359 1.00 78.94 108 TRP A CA 1
ATOM 826 C C . TRP A 1 108 ? -11.229 17.733 19.837 1.00 78.94 108 TRP A C 1
ATOM 828 O O . TRP A 1 108 ? -11.903 18.271 20.700 1.00 78.94 108 TRP A O 1
ATOM 838 N N . LYS A 1 109 ? -11.530 16.520 19.359 1.00 75.19 109 LYS A N 1
ATOM 839 C CA . LYS A 1 109 ? -12.707 15.757 19.806 1.00 75.19 109 LYS A CA 1
ATOM 840 C C . LYS A 1 109 ? -12.604 15.260 21.254 1.00 75.19 109 LYS A C 1
ATOM 842 O O . LYS A 1 109 ? -13.620 14.934 21.860 1.00 75.19 109 LYS A O 1
ATOM 847 N N . SER A 1 110 ? -11.389 15.136 21.784 1.00 71.75 110 SER A N 1
ATOM 848 C CA . SER A 1 110 ? -11.154 14.801 23.191 1.00 71.75 110 SER A CA 1
ATOM 849 C C . SER A 1 110 ? -11.311 16.002 24.132 1.00 71.75 110 SER A C 1
ATOM 851 O O . SER A 1 110 ? -11.265 15.795 25.345 1.00 71.75 110 SER A O 1
ATOM 853 N N . SER A 1 111 ? -11.416 17.224 23.602 1.00 68.50 111 SER A N 1
ATOM 854 C CA . SER A 1 111 ? -11.531 18.461 24.377 1.00 68.50 111 SER A CA 1
ATOM 855 C C . SER A 1 111 ? -12.960 18.981 24.401 1.00 68.50 111 SER A C 1
ATOM 857 O O . SER A 1 111 ? -13.241 19.718 25.369 1.00 68.50 111 SER A O 1
#

pLDDT: mean 70.86, std 12.4, range [37.03, 88.0]

Mean predicted aligned error: 13.99 Å

Solvent-accessible surface area (backbone atoms only — not comparable to full-atom values): 6595 Å² total; per-residue (Å²): 141,83,87,76,83,73,76,76,73,79,68,66,80,79,46,77,65,49,64,67,40,62,69,57,46,48,50,51,51,49,46,55,54,50,49,50,48,51,52,53,54,50,67,56,81,55,98,51,62,69,62,46,51,48,55,48,50,55,49,51,54,51,46,54,49,54,52,49,51,49,52,50,50,68,70,46,77,70,80,79,58,70,59,59,60,51,50,54,50,50,49,52,50,51,52,54,49,50,54,49,50,51,53,49,51,52,54,56,74,74,104

Foldseek 3Di:
DDDDPPPPPPPPPAAPVVVVPPVVVVVVVCLVVVLVVLVVVLVPDDVDVLVSVVVNVLSVLVVVLSVVLVVCSNVRPPPVDCVNVVSVVVSVVVSVVVVVVSVVVVVVVVD

Radius of gyration: 19.94 Å; Cα contacts (8 Å, |Δi|>4): 32; chains: 1; bounding box: 60×29×51 Å

Sequence (111 aa):
MAPAAATGGSTLPSGFSVFTTLPDLLFIFEFIFGGLVWILVASSLVPWPLVQGWVMFVSVFCFVATTTLIILYIIGAHGGETSWVTLVFSYIATLLYVVHAVFSLIRWKSS

Secondary structure (DSSP, 8-state):
--------------SGGGGGSHHHHHHHHHHHHHHHHHHHHHHTT-S-HHHHHHHHHHHHHHHHHHHHHHHHHHHT--SS-THHHHHHHHHHHHHHHHHHHHHHHHHHHT-